Protein AF-A0A5J6PCI6-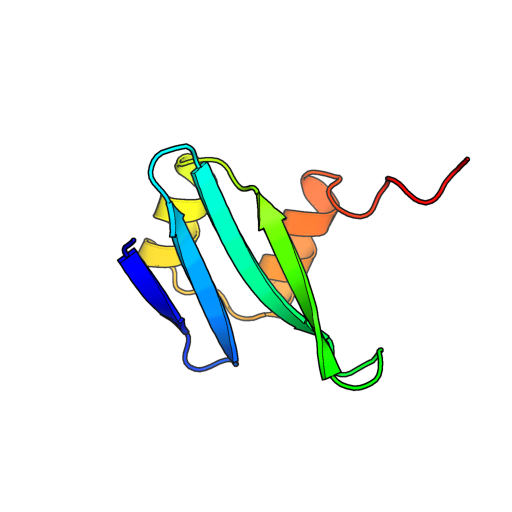F1 (afdb_monomer)

Mean predicted aligned error: 6.62 Å

Nearest PDB structures (foldseek):
  8bao-assembly1_B  TM=5.491E-01  e=8.326E+00  Dysgonamonadaceae bacterium
  8jlh-assembly1_D  TM=4.708E-01  e=3.283E+00  Clostridium botulinum
  3rmx-assembly1_A  TM=4.226E-01  e=6.496E+00  Clostridium botulinum
  4isr-assembly2_B  TM=3.851E-01  e=9.426E+00  Clostridium botulinum
  3azw-assembly2_B  TM=3.852E-01  e=8.859E+00  Clostridium botulinum

Solvent-accessible surface area (backbone atoms only — not comparable to full-atom values): 4314 Å² total; per-residue (Å²): 121,51,78,46,78,52,96,86,63,36,34,40,42,37,49,99,89,49,36,28,45,34,34,61,38,83,87,54,90,61,41,76,48,75,42,82,48,56,70,69,58,50,54,46,46,71,75,64,61,68,57,69,69,59,51,55,48,52,43,50,74,74,44,72,71,65,77,82,80,125

Secondary structure (DSSP, 8-state):
-EEEE-TTS-EEEE-SS-EEEEEEETTTTTEEEEEEE-HHHHHHHHHH---HHHHHHHHHHTTTTGGG--

Structure (mmCIF, N/CA/C/O backbone):
data_AF-A0A5J6PCI6-F1
#
_entry.id   AF-A0A5J6PCI6-F1
#
loop_
_atom_site.group_PDB
_atom_site.id
_atom_site.type_symbol
_atom_site.label_atom_id
_atom_site.label_alt_id
_atom_site.label_comp_id
_atom_site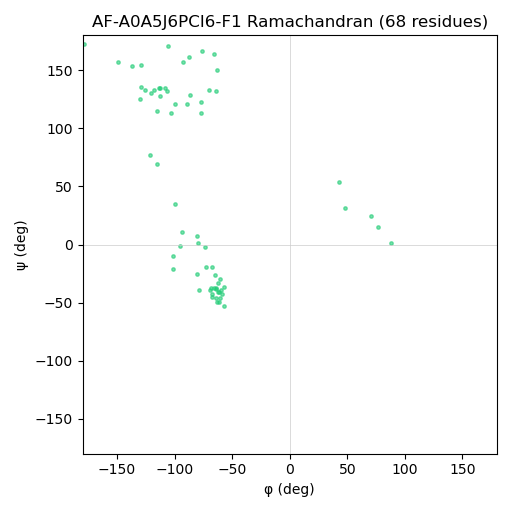.label_asym_id
_atom_site.label_entity_id
_atom_site.label_seq_id
_atom_site.pdbx_PDB_ins_code
_atom_site.Cartn_x
_atom_site.Cartn_y
_atom_site.Cartn_z
_atom_site.occupancy
_atom_site.B_iso_or_equiv
_atom_site.auth_seq_id
_atom_site.auth_comp_id
_atom_site.auth_asym_id
_atom_site.auth_atom_id
_atom_site.pdbx_PDB_model_num
ATOM 1 N N . MET A 1 1 ? -8.091 -13.314 7.755 1.00 77.00 1 MET A N 1
ATOM 2 C CA . MET A 1 1 ? -7.222 -12.659 6.751 1.00 77.00 1 MET A CA 1
ATOM 3 C C . MET A 1 1 ? -8.027 -12.331 5.500 1.00 77.00 1 MET A C 1
ATOM 5 O O . MET A 1 1 ? -8.603 -13.241 4.912 1.00 77.00 1 MET A O 1
ATOM 9 N N . VAL A 1 2 ? -8.079 -11.057 5.106 1.00 84.62 2 VAL A N 1
ATOM 10 C CA . VAL A 1 2 ? -8.696 -10.598 3.845 1.00 84.62 2 VAL A CA 1
ATOM 11 C C . VAL A 1 2 ? -7.599 -10.039 2.944 1.00 84.62 2 VAL A C 1
ATOM 13 O O . VAL A 1 2 ? -6.748 -9.289 3.421 1.00 84.62 2 VAL A O 1
ATOM 16 N N . ILE A 1 3 ? -7.603 -10.410 1.660 1.00 85.06 3 ILE A N 1
ATOM 17 C CA . ILE A 1 3 ? -6.623 -9.930 0.678 1.00 85.06 3 ILE A CA 1
ATOM 18 C C . ILE A 1 3 ? -7.338 -9.200 -0.458 1.00 85.06 3 ILE A C 1
ATOM 20 O O . ILE A 1 3 ? -8.258 -9.753 -1.059 1.00 85.06 3 ILE A O 1
ATOM 24 N N . TYR A 1 4 ? -6.872 -7.995 -0.789 1.00 83.00 4 TYR A N 1
ATOM 25 C CA 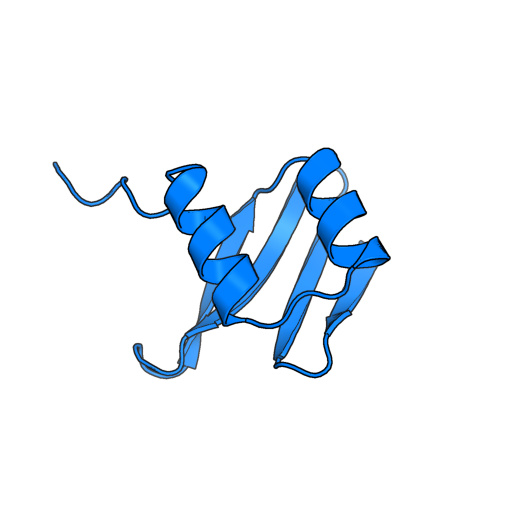. TYR A 1 4 ? -7.301 -7.249 -1.973 1.00 83.00 4 TYR A CA 1
ATOM 26 C C . TYR A 1 4 ? -6.150 -7.142 -2.968 1.00 83.00 4 TYR A C 1
ATOM 28 O O . TYR A 1 4 ? -5.034 -6.799 -2.581 1.00 83.00 4 TYR A O 1
ATOM 36 N N . PHE A 1 5 ? -6.426 -7.392 -4.247 1.00 80.44 5 PHE A N 1
ATOM 37 C CA . PHE A 1 5 ? -5.440 -7.303 -5.322 1.00 80.44 5 PHE A CA 1
ATOM 38 C C . PHE A 1 5 ? -5.709 -6.086 -6.202 1.00 80.44 5 PHE A C 1
ATOM 40 O O . PHE A 1 5 ? -6.847 -5.844 -6.610 1.00 80.44 5 PHE A O 1
ATOM 47 N N . SER A 1 6 ? -4.651 -5.346 -6.519 1.00 80.69 6 SER A N 1
ATOM 48 C CA . SER A 1 6 ? -4.673 -4.371 -7.606 1.00 80.69 6 SER A CA 1
ATOM 49 C C . SER A 1 6 ? -4.314 -5.031 -8.935 1.00 80.69 6 SER A C 1
ATOM 51 O O . SER A 1 6 ? -3.709 -6.104 -8.973 1.00 80.69 6 SER A O 1
ATOM 53 N N . GLN A 1 7 ? -4.658 -4.364 -10.033 1.00 75.94 7 GLN A N 1
ATOM 54 C CA . GLN A 1 7 ? -4.201 -4.763 -11.366 1.00 75.94 7 GLN A CA 1
ATOM 55 C C . GLN A 1 7 ? -2.714 -4.440 -11.586 1.00 75.94 7 GLN A C 1
ATOM 57 O O . GLN A 1 7 ? -2.076 -5.062 -12.428 1.00 75.94 7 GLN A O 1
ATOM 62 N N . ASP A 1 8 ? -2.155 -3.534 -10.780 1.00 72.25 8 ASP A N 1
ATOM 63 C CA . ASP A 1 8 ? -0.786 -3.023 -10.901 1.00 72.25 8 ASP A CA 1
ATOM 64 C C . ASP A 1 8 ? 0.233 -3.798 -10.044 1.00 72.25 8 ASP A C 1
ATOM 66 O O . ASP A 1 8 ? 1.374 -3.371 -9.879 1.00 72.25 8 ASP A O 1
ATOM 70 N N . GLY A 1 9 ? -0.164 -4.941 -9.474 1.00 78.19 9 GLY A N 1
ATOM 71 C CA . GLY A 1 9 ? 0.748 -5.868 -8.793 1.00 78.19 9 GLY A CA 1
ATOM 72 C C . GLY A 1 9 ? 0.996 -5.600 -7.305 1.00 78.19 9 GLY A C 1
AT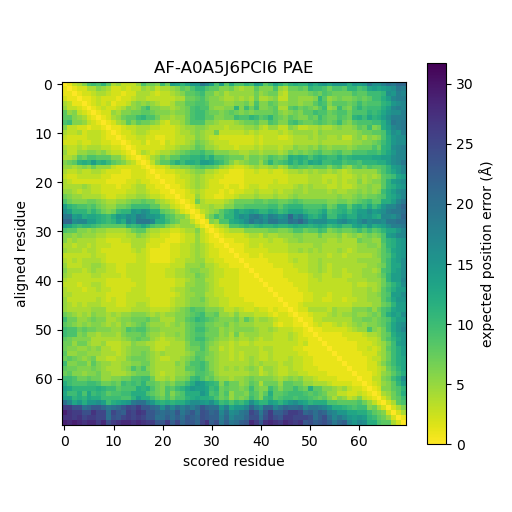OM 73 O O . GLY A 1 9 ? 1.729 -6.359 -6.672 1.00 78.19 9 GLY A O 1
ATOM 74 N N . TRP A 1 10 ? 0.361 -4.585 -6.713 1.00 86.31 10 TRP A N 1
ATOM 75 C CA . TRP A 1 10 ? 0.308 -4.415 -5.255 1.00 86.31 10 TRP A CA 1
ATOM 76 C C . TRP A 1 10 ? -0.944 -5.063 -4.644 1.00 86.31 10 TRP A C 1
ATOM 78 O O . TRP A 1 10 ? -1.960 -5.260 -5.321 1.00 86.31 10 TRP A O 1
ATOM 88 N N . ARG A 1 11 ? -0.887 -5.384 -3.349 1.00 89.06 11 ARG A N 1
ATOM 89 C CA . ARG A 1 11 ? -1.971 -6.000 -2.574 1.00 89.06 11 ARG A CA 1
ATOM 90 C C . ARG A 1 11 ? -2.142 -5.365 -1.197 1.00 89.06 11 ARG A C 1
ATOM 92 O O . ARG A 1 11 ? -1.187 -4.858 -0.615 1.00 89.06 11 ARG A O 1
ATOM 99 N N . LEU A 1 12 ? -3.359 -5.438 -0.665 1.00 90.81 12 LEU A N 1
ATOM 100 C CA . LEU A 1 12 ? -3.661 -5.131 0.733 1.00 90.81 12 LEU A CA 1
ATOM 101 C C . LEU A 1 12 ? -3.938 -6.418 1.498 1.00 90.81 12 LEU A C 1
ATOM 103 O O . LEU A 1 12 ? -4.730 -7.243 1.047 1.00 90.81 12 LEU A O 1
ATOM 107 N N . LEU A 1 13 ? -3.307 -6.562 2.656 1.00 90.75 13 LEU A N 1
ATOM 108 C CA . LEU A 1 13 ? -3.450 -7.685 3.572 1.00 90.75 13 LEU A CA 1
ATOM 109 C C . LEU A 1 13 ? -4.068 -7.157 4.866 1.00 90.75 13 LEU A C 1
ATOM 111 O O . LEU A 1 13 ? -3.452 -6.347 5.549 1.00 90.75 13 LEU A O 1
ATOM 115 N N . GLN A 1 14 ? -5.278 -7.592 5.197 1.00 87.75 14 GLN A N 1
ATOM 116 C CA . GLN A 1 14 ? -5.908 -7.289 6.478 1.00 87.75 14 GLN A CA 1
ATOM 117 C C . GLN A 1 14 ? -5.821 -8.517 7.384 1.00 87.75 14 GLN A C 1
ATOM 119 O O . GLN A 1 14 ? -6.423 -9.565 7.106 1.00 87.75 14 GLN A O 1
ATOM 124 N N . GLU A 1 15 ? -5.046 -8.367 8.450 1.00 86.19 15 GLU A N 1
ATOM 125 C CA . GLU A 1 15 ? -4.871 -9.321 9.542 1.00 86.19 15 GLU A CA 1
ATOM 126 C C . GLU A 1 15 ? -5.630 -8.810 10.779 1.00 86.19 15 GLU A C 1
ATOM 128 O O . GLU A 1 15 ? -6.145 -7.690 10.776 1.00 86.19 15 GLU A O 1
ATOM 133 N N . ASP A 1 16 ? -5.749 -9.632 11.822 1.00 82.88 16 ASP A N 1
ATOM 134 C CA . ASP A 1 16 ? -6.554 -9.283 13.004 1.00 82.88 16 ASP A CA 1
ATOM 135 C C . ASP A 1 16 ? -5.982 -8.073 13.769 1.00 82.88 16 ASP A C 1
ATOM 137 O O . ASP A 1 16 ? -6.732 -7.326 14.394 1.00 82.88 16 ASP A O 1
ATOM 141 N N . GLU A 1 17 ? -4.670 -7.839 13.665 1.00 80.81 17 GLU A N 1
ATOM 142 C CA . GLU A 1 17 ? -3.955 -6.766 14.370 1.00 80.81 17 GLU A CA 1
ATOM 143 C C . GLU A 1 17 ? -3.641 -5.540 13.494 1.00 80.81 17 GLU A C 1
ATOM 145 O O . GLU A 1 17 ? -3.245 -4.506 14.026 1.00 80.81 17 GLU A O 1
ATOM 150 N N . GLY A 1 18 ? -3.831 -5.606 12.169 1.00 87.75 18 GLY A N 1
ATOM 151 C CA . GLY A 1 18 ? -3.406 -4.513 11.293 1.00 87.75 18 GLY A CA 1
ATOM 152 C C . GLY A 1 18 ? -3.698 -4.696 9.806 1.00 87.75 18 GLY A C 1
ATOM 153 O O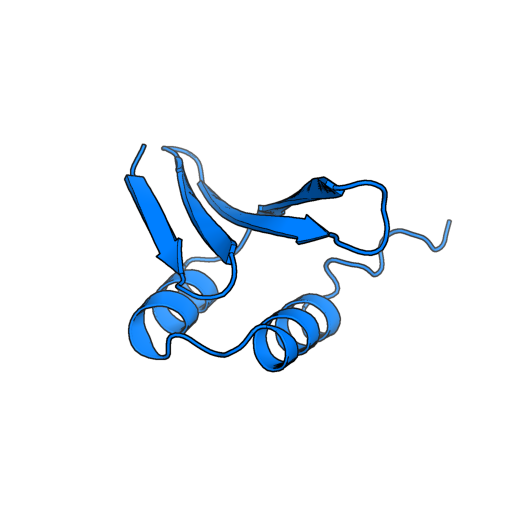 . GLY A 1 18 ? -4.137 -5.748 9.334 1.00 87.75 18 GLY A O 1
ATOM 154 N N . VAL A 1 19 ? -3.450 -3.627 9.050 1.00 90.25 19 VAL A N 1
ATOM 155 C CA . VAL A 1 19 ? -3.608 -3.593 7.594 1.00 90.25 19 VAL A CA 1
ATOM 156 C C . VAL A 1 19 ? -2.254 -3.318 6.971 1.00 90.25 19 VAL A C 1
ATOM 158 O O . VAL A 1 19 ? -1.551 -2.402 7.380 1.00 90.25 19 VAL A O 1
ATOM 161 N N . PHE A 1 20 ? -1.891 -4.090 5.957 1.00 90.62 20 PHE A N 1
ATOM 162 C CA . PHE A 1 20 ? -0.595 -3.987 5.312 1.00 90.62 20 PHE A CA 1
ATOM 163 C C . PHE A 1 20 ? -0.741 -3.789 3.814 1.00 90.62 20 PHE A C 1
ATOM 165 O O . PHE A 1 20 ? -1.456 -4.524 3.138 1.00 90.62 20 PHE A O 1
ATOM 172 N N . PHE A 1 21 ? 0.001 -2.829 3.288 1.00 89.75 21 PHE A N 1
ATOM 173 C CA . PHE A 1 21 ? 0.272 -2.684 1.872 1.00 89.75 21 PHE A CA 1
ATOM 174 C C . PHE A 1 21 ? 1.488 -3.528 1.497 1.00 89.75 21 PHE A C 1
ATOM 176 O O . PHE A 1 21 ? 2.531 -3.433 2.139 1.00 89.75 21 PHE A O 1
ATOM 183 N N . SER A 1 22 ? 1.362 -4.359 0.468 1.00 89.00 22 SER A N 1
ATOM 184 C CA . SER A 1 22 ? 2.434 -5.223 -0.020 1.00 89.00 22 SER A CA 1
ATOM 185 C C . SER A 1 22 ? 2.610 -5.067 -1.528 1.00 89.00 22 SER A C 1
ATOM 187 O O . SER A 1 22 ? 1.633 -5.018 -2.273 1.00 89.00 22 SER A O 1
ATOM 189 N N . PHE A 1 23 ? 3.854 -4.971 -1.986 1.00 86.56 23 PHE A N 1
ATOM 190 C CA . PHE A 1 23 ? 4.198 -4.914 -3.405 1.00 86.56 23 PHE A CA 1
ATOM 191 C C . PHE A 1 23 ? 5.569 -5.545 -3.651 1.00 86.56 23 PHE A C 1
ATOM 193 O O . PHE A 1 23 ? 6.398 -5.624 -2.746 1.00 86.56 23 PHE A O 1
ATOM 200 N N . ILE A 1 24 ? 5.807 -5.992 -4.882 1.00 83.25 24 ILE A N 1
ATOM 201 C CA . ILE A 1 24 ? 7.119 -6.485 -5.307 1.00 83.25 24 ILE A CA 1
ATOM 202 C C . ILE A 1 24 ? 7.924 -5.305 -5.850 1.00 83.25 24 ILE A C 1
ATOM 204 O O . ILE A 1 24 ? 7.481 -4.659 -6.798 1.00 83.25 24 ILE A O 1
ATOM 208 N N . ASP A 1 25 ? 9.089 -5.022 -5.264 1.00 73.62 25 ASP A N 1
ATOM 209 C CA . ASP A 1 25 ? 10.000 -3.999 -5.786 1.00 73.62 25 ASP A CA 1
ATOM 210 C C . ASP A 1 25 ? 10.750 -4.548 -7.015 1.00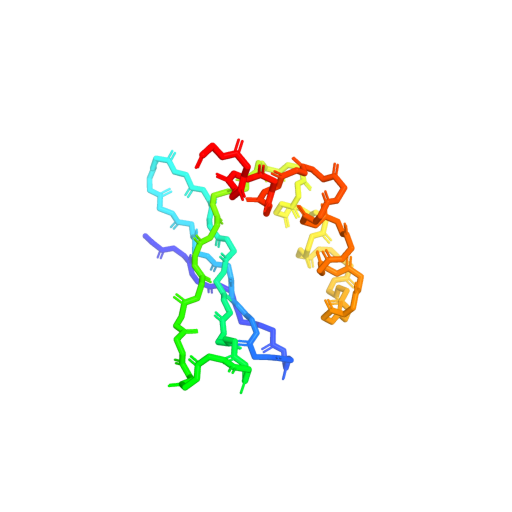 73.62 25 ASP A C 1
ATOM 212 O O . ASP A 1 25 ? 11.575 -5.463 -6.876 1.00 73.62 25 ASP A O 1
ATOM 216 N N . PRO A 1 26 ? 10.515 -4.006 -8.226 1.00 65.88 26 PRO A N 1
ATOM 217 C CA . PRO A 1 26 ? 11.243 -4.430 -9.417 1.00 65.88 26 PRO A CA 1
ATOM 218 C C . PRO A 1 26 ? 12.734 -4.053 -9.366 1.00 65.88 26 PRO A C 1
ATOM 220 O O . PRO A 1 26 ? 13.528 -4.649 -10.090 1.00 65.88 26 PRO A O 1
ATOM 223 N N . GLY A 1 27 ? 13.133 -3.090 -8.524 1.00 67.00 27 GLY A N 1
ATOM 224 C CA . GLY A 1 27 ? 14.519 -2.645 -8.369 1.00 67.00 27 GLY A CA 1
ATOM 225 C C . GLY A 1 27 ? 15.382 -3.541 -7.474 1.00 67.00 27 GLY A C 1
ATOM 226 O O . GLY A 1 27 ? 16.595 -3.596 -7.667 1.00 67.00 27 GLY A O 1
ATOM 227 N N . HIS A 1 28 ? 14.780 -4.280 -6.537 1.00 61.47 28 HIS A N 1
ATOM 228 C CA . HIS A 1 28 ? 15.484 -5.156 -5.591 1.00 61.47 28 HIS A CA 1
ATOM 229 C C . HIS A 1 28 ? 15.128 -6.630 -5.809 1.00 61.47 28 HIS A C 1
ATOM 231 O O . HIS A 1 28 ? 14.471 -7.237 -4.973 1.00 61.47 28 HIS A O 1
ATOM 237 N N . CYS A 1 29 ? 15.569 -7.230 -6.920 1.00 63.34 29 CYS A N 1
ATOM 238 C CA . CYS A 1 29 ? 15.502 -8.685 -7.156 1.00 63.34 29 CYS A CA 1
ATOM 239 C C . CYS A 1 29 ? 14.133 -9.347 -6.867 1.00 63.34 29 CYS A C 1
ATOM 241 O O . CYS A 1 29 ? 14.088 -10.503 -6.450 1.00 63.34 29 CYS A O 1
ATOM 243 N N . GLY A 1 30 ? 13.018 -8.635 -7.062 1.00 69.81 30 GLY A N 1
ATOM 244 C CA . GLY A 1 30 ? 11.687 -9.167 -6.764 1.00 69.81 30 GLY A CA 1
ATOM 245 C C . GLY A 1 30 ? 11.385 -9.325 -5.268 1.00 69.81 30 GLY A C 1
ATOM 246 O O . GLY A 1 30 ? 10.547 -10.148 -4.901 1.00 69.81 30 GLY A O 1
ATOM 247 N N . ALA A 1 31 ? 12.057 -8.566 -4.400 1.00 79.69 31 ALA A N 1
ATOM 248 C CA . ALA A 1 31 ? 11.777 -8.545 -2.973 1.00 79.69 31 ALA A CA 1
ATOM 249 C C . ALA A 1 31 ? 10.366 -8.005 -2.706 1.00 79.69 31 ALA A C 1
ATOM 251 O O . ALA A 1 31 ? 9.966 -6.960 -3.227 1.00 79.69 31 ALA A O 1
ATOM 252 N N . GLU A 1 32 ? 9.617 -8.716 -1.866 1.00 84.12 32 GLU A N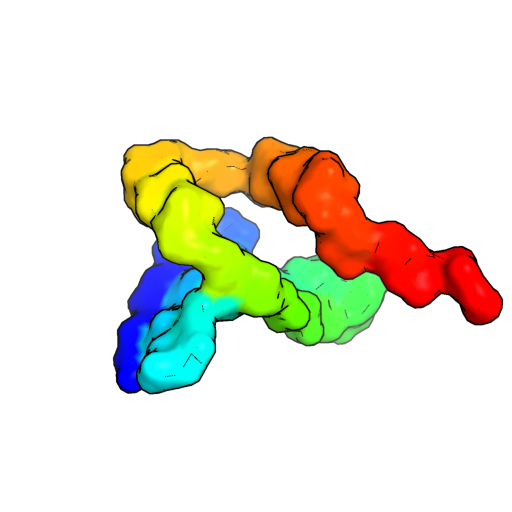 1
ATOM 253 C CA . GLU A 1 32 ? 8.339 -8.232 -1.364 1.00 84.12 32 GLU A CA 1
ATOM 254 C C . GLU A 1 32 ? 8.574 -7.196 -0.262 1.00 84.12 32 GLU A C 1
ATOM 256 O O . GLU A 1 32 ? 9.192 -7.483 0.764 1.00 84.12 32 GLU A O 1
ATOM 261 N N . ILE A 1 33 ? 8.033 -5.999 -0.461 1.00 83.94 33 ILE A N 1
ATOM 262 C CA . ILE A 1 33 ? 7.982 -4.949 0.548 1.00 83.94 33 ILE A CA 1
ATOM 263 C C . ILE A 1 33 ? 6.583 -4.957 1.157 1.00 83.94 33 ILE A C 1
ATOM 265 O O . ILE A 1 33 ? 5.601 -4.748 0.449 1.00 83.94 33 ILE A O 1
ATOM 269 N N . LYS A 1 34 ? 6.500 -5.168 2.477 1.00 87.56 34 LYS A N 1
ATOM 270 C CA . LYS A 1 34 ? 5.269 -5.095 3.279 1.00 87.56 34 LYS A CA 1
ATOM 271 C C . LYS A 1 34 ? 5.355 -3.900 4.233 1.00 87.56 34 LYS A C 1
ATOM 273 O O . LYS A 1 34 ? 6.337 -3.756 4.957 1.00 87.56 34 LYS A O 1
ATOM 278 N N . ILE A 1 35 ? 4.338 -3.045 4.227 1.00 87.12 35 ILE A N 1
ATOM 279 C CA . ILE A 1 35 ? 4.262 -1.808 5.012 1.00 87.12 35 ILE A CA 1
ATOM 280 C C . ILE A 1 35 ? 2.924 -1.787 5.740 1.00 87.12 35 ILE A C 1
ATOM 282 O O . ILE A 1 35 ? 1.882 -1.919 5.106 1.00 87.12 35 ILE A O 1
ATOM 286 N N . GLU A 1 36 ? 2.943 -1.623 7.057 1.00 89.50 36 GLU A N 1
ATOM 287 C CA . GLU A 1 36 ? 1.724 -1.422 7.842 1.00 89.50 36 GLU A CA 1
ATOM 288 C C . GLU A 1 36 ? 1.129 -0.039 7.551 1.00 89.50 36 GLU A C 1
ATOM 290 O O . GLU A 1 36 ? 1.851 0.956 7.528 1.00 89.50 36 GLU A O 1
ATOM 295 N N . ILE A 1 37 ? -0.176 0.028 7.310 1.00 88.81 37 ILE A N 1
ATOM 296 C CA . ILE A 1 37 ? -0.901 1.256 6.987 1.00 88.81 37 ILE A CA 1
ATOM 297 C C . ILE A 1 37 ? -2.126 1.410 7.891 1.00 88.81 37 ILE A C 1
ATOM 299 O O . ILE A 1 37 ? -2.697 0.436 8.378 1.00 88.81 37 ILE A O 1
ATOM 303 N N . ASP A 1 38 ? -2.561 2.652 8.085 1.00 88.50 38 ASP A N 1
ATOM 304 C CA . ASP A 1 38 ? -3.789 2.953 8.816 1.00 88.50 38 ASP A CA 1
ATOM 305 C C . ASP A 1 38 ? -5.060 2.685 7.986 1.00 88.50 38 ASP A C 1
ATOM 307 O O . ASP A 1 38 ? -5.038 2.496 6.764 1.00 88.50 38 ASP A O 1
ATOM 311 N N . ASN A 1 39 ? -6.206 2.677 8.676 1.00 87.19 39 ASN A N 1
ATOM 312 C CA . ASN A 1 39 ? -7.511 2.474 8.047 1.00 87.19 39 ASN A CA 1
ATOM 313 C C . ASN A 1 39 ? -7.860 3.572 7.034 1.00 87.19 39 ASN A C 1
ATOM 315 O O . ASN A 1 39 ? -8.475 3.264 6.020 1.00 87.19 39 ASN A O 1
ATOM 319 N N . GLU A 1 40 ? -7.431 4.816 7.264 1.00 88.25 40 GLU A N 1
ATOM 320 C CA . GLU A 1 40 ? -7.653 5.921 6.325 1.00 88.25 40 GLU A CA 1
ATOM 321 C C . GLU A 1 40 ? -6.986 5.631 4.972 1.00 88.25 40 GLU A C 1
ATOM 323 O O . GLU A 1 40 ? -7.609 5.750 3.916 1.00 88.25 40 GLU A O 1
ATOM 328 N N . MET A 1 41 ? -5.733 5.171 4.992 1.00 86.50 41 MET A N 1
ATOM 329 C CA . MET A 1 41 ? -5.008 4.812 3.778 1.00 86.50 41 MET A CA 1
ATOM 330 C C . MET A 1 41 ? -5.589 3.562 3.115 1.00 86.50 41 MET A C 1
ATOM 332 O O . MET A 1 41 ? -5.686 3.525 1.889 1.00 86.50 41 MET A O 1
ATOM 336 N N . LYS A 1 42 ? -6.037 2.568 3.892 1.00 88.38 42 LYS A N 1
ATOM 337 C CA . LYS A 1 42 ? -6.771 1.409 3.360 1.00 88.38 42 LYS A CA 1
ATOM 338 C C . LYS A 1 42 ? -8.022 1.851 2.600 1.00 88.38 42 LYS A C 1
ATOM 340 O O . LYS A 1 42 ? -8.200 1.465 1.447 1.00 88.38 42 LYS A O 1
ATOM 345 N N . ASP A 1 43 ? -8.868 2.664 3.225 1.00 89.75 43 ASP A N 1
ATOM 346 C CA . ASP A 1 43 ? -10.134 3.106 2.639 1.00 89.75 43 ASP A CA 1
ATOM 347 C C . ASP A 1 43 ? -9.890 3.954 1.382 1.00 89.75 43 ASP A C 1
ATOM 349 O O . ASP A 1 43 ? -10.575 3.782 0.367 1.00 89.75 43 ASP A O 1
ATOM 353 N N . TYR A 1 44 ? -8.849 4.794 1.395 1.00 88.12 44 TYR A N 1
ATOM 354 C CA . TYR A 1 44 ? -8.407 5.539 0.220 1.00 88.12 44 TYR A CA 1
ATOM 355 C C . TYR A 1 44 ? -7.971 4.618 -0.928 1.00 88.12 44 TYR A C 1
ATOM 357 O O . TYR A 1 44 ? -8.429 4.798 -2.060 1.00 88.12 44 TYR A O 1
ATOM 365 N N . LEU A 1 45 ? -7.115 3.627 -0.652 1.00 87.56 45 LEU A N 1
ATOM 366 C CA . LEU A 1 45 ? -6.608 2.684 -1.653 1.00 87.56 45 LEU A CA 1
ATOM 367 C C . LEU A 1 45 ? -7.736 1.847 -2.269 1.00 87.56 45 LEU A C 1
ATOM 369 O O . LEU A 1 45 ? -7.754 1.646 -3.484 1.00 87.56 45 LEU A O 1
ATOM 373 N N . LEU A 1 46 ? -8.699 1.402 -1.456 1.00 86.75 46 LEU A N 1
ATOM 374 C CA . LEU A 1 46 ? -9.851 0.625 -1.921 1.00 86.75 46 LEU A CA 1
ATOM 375 C C . LEU A 1 46 ? -10.821 1.460 -2.767 1.00 86.75 46 LEU A C 1
ATOM 377 O O . LEU A 1 46 ? -11.335 0.963 -3.772 1.00 86.75 46 LEU A O 1
ATOM 381 N N . SER A 1 47 ? -11.050 2.719 -2.385 1.00 88.94 47 SER A N 1
ATOM 382 C CA . SER A 1 47 ? -12.021 3.597 -3.052 1.00 88.94 47 SER A CA 1
ATOM 383 C C . SER A 1 47 ? -11.486 4.188 -4.354 1.00 88.94 47 SER A C 1
ATOM 385 O O . SER A 1 47 ? -12.224 4.297 -5.329 1.00 88.94 47 SER A O 1
ATOM 387 N N . ASN A 1 48 ? -10.204 4.562 -4.380 1.00 85.62 48 ASN A N 1
ATOM 388 C CA . ASN A 1 48 ? -9.620 5.311 -5.494 1.00 85.62 48 ASN A CA 1
ATOM 389 C C . ASN A 1 48 ? -8.798 4.440 -6.443 1.00 85.62 48 ASN A C 1
ATOM 391 O O . ASN A 1 48 ? -8.572 4.853 -7.576 1.00 85.62 48 ASN A O 1
ATOM 395 N N . LYS A 1 49 ? -8.339 3.263 -5.986 1.00 81.69 49 LYS A N 1
ATOM 396 C CA . LYS A 1 49 ? -7.445 2.362 -6.736 1.00 81.69 49 LYS A CA 1
ATOM 397 C C . LYS A 1 49 ? -6.320 3.130 -7.452 1.00 81.69 49 LYS A C 1
ATOM 399 O O . LYS A 1 49 ? -6.193 3.034 -8.672 1.00 81.69 49 LYS A O 1
ATOM 404 N N . PRO A 1 50 ? 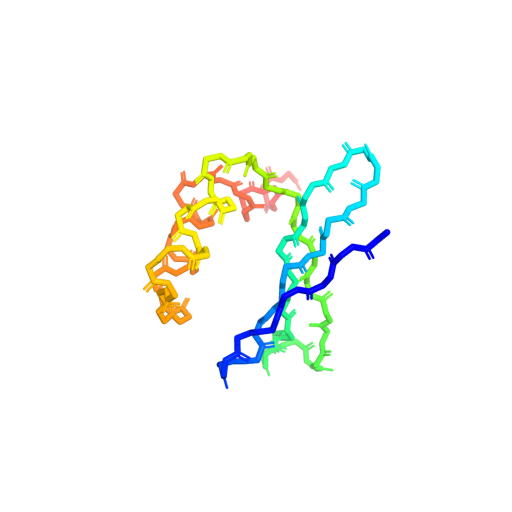-5.555 3.957 -6.716 1.00 82.12 50 PRO A N 1
ATOM 405 C CA . PRO A 1 50 ? -4.542 4.808 -7.319 1.00 82.12 50 PRO A CA 1
ATOM 406 C C . PRO A 1 50 ? -3.448 3.968 -7.984 1.00 82.12 50 PRO A C 1
ATOM 408 O O . PRO A 1 50 ? -3.116 2.876 -7.522 1.00 82.12 50 PRO A O 1
ATOM 411 N N . GLY A 1 51 ? -2.853 4.517 -9.042 1.00 81.00 51 GLY A N 1
ATOM 412 C CA . GLY A 1 51 ? -1.689 3.911 -9.678 1.00 81.00 51 GLY A CA 1
ATOM 413 C C . GLY A 1 51 ? -0.453 3.904 -8.760 1.00 81.00 51 GLY A C 1
ATOM 414 O O . GLY A 1 51 ? -0.391 4.658 -7.779 1.00 81.00 51 GLY A O 1
ATOM 415 N N . PRO A 1 52 ? 0.566 3.094 -9.091 1.00 75.75 52 PRO A N 1
ATOM 416 C CA . PRO A 1 52 ? 1.737 2.859 -8.243 1.00 75.75 52 PRO A CA 1
ATOM 417 C C . PRO A 1 52 ? 2.508 4.138 -7.876 1.00 75.75 52 PRO A C 1
ATOM 419 O O . PRO A 1 52 ? 2.937 4.273 -6.731 1.00 75.75 52 PRO A O 1
ATOM 422 N N . ASP A 1 53 ? 2.620 5.116 -8.782 1.00 80.44 53 ASP A N 1
ATOM 423 C CA .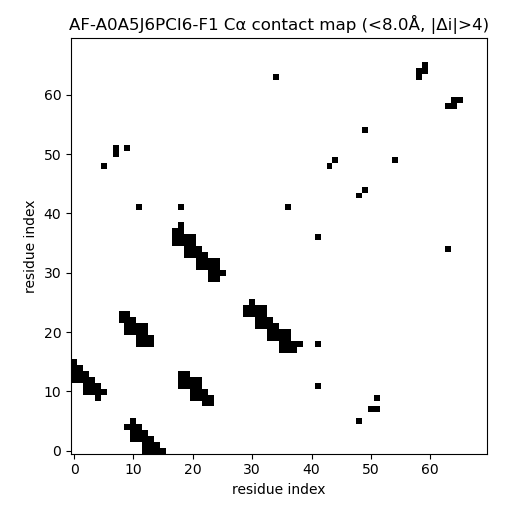 ASP A 1 53 ? 3.331 6.381 -8.524 1.00 80.44 53 ASP A CA 1
ATOM 424 C C . ASP A 1 53 ? 2.710 7.198 -7.383 1.00 80.44 53 ASP A C 1
ATOM 426 O O . ASP A 1 53 ? 3.415 7.751 -6.533 1.00 80.44 53 ASP A O 1
ATOM 430 N N . VAL A 1 54 ? 1.376 7.252 -7.340 1.00 84.38 54 VAL A N 1
ATOM 431 C CA . VAL A 1 54 ? 0.633 7.972 -6.299 1.00 84.38 54 VAL A CA 1
ATOM 432 C C . VAL A 1 54 ? 0.827 7.277 -4.957 1.00 84.38 54 VAL A C 1
ATOM 434 O O . VAL A 1 54 ? 1.094 7.939 -3.956 1.00 84.38 54 VAL A O 1
ATOM 437 N N . ILE A 1 55 ? 0.772 5.944 -4.938 1.00 81.81 55 ILE A N 1
ATOM 438 C CA . ILE A 1 55 ? 0.972 5.162 -3.717 1.00 81.81 55 ILE A CA 1
ATOM 439 C C . ILE A 1 55 ? 2.393 5.345 -3.184 1.00 81.81 55 ILE A C 1
ATOM 441 O O . ILE A 1 55 ? 2.573 5.618 -1.999 1.00 81.81 55 ILE A O 1
ATOM 445 N N . MET A 1 56 ? 3.405 5.265 -4.052 1.00 79.81 56 MET A N 1
ATOM 446 C CA . MET A 1 56 ? 4.798 5.489 -3.658 1.00 79.81 56 MET A CA 1
ATOM 447 C C . MET A 1 56 ? 5.011 6.890 -3.091 1.00 79.81 56 MET A C 1
ATOM 449 O O . MET A 1 56 ? 5.734 7.046 -2.106 1.00 79.81 56 MET A O 1
ATOM 453 N N . LYS A 1 57 ? 4.366 7.908 -3.671 1.00 84.19 57 LYS A N 1
ATOM 454 C CA . LYS A 1 57 ? 4.388 9.267 -3.125 1.00 84.19 57 LYS A CA 1
ATOM 455 C C . LYS A 1 57 ? 3.745 9.324 -1.737 1.00 84.19 57 LYS A C 1
ATOM 457 O O . LYS A 1 57 ? 4.385 9.806 -0.812 1.00 84.19 57 LYS A O 1
ATOM 462 N N . MET A 1 58 ? 2.548 8.764 -1.561 1.00 83.31 58 MET A N 1
ATOM 463 C CA . MET A 1 58 ? 1.865 8.729 -0.259 1.00 83.31 58 MET A CA 1
ATOM 464 C C . MET A 1 58 ? 2.689 8.016 0.817 1.00 83.31 58 MET A C 1
ATOM 466 O O . MET A 1 58 ? 2.787 8.492 1.946 1.00 83.31 58 MET A O 1
ATOM 470 N N . LEU A 1 59 ? 3.310 6.887 0.467 1.00 79.81 59 LEU A N 1
ATOM 471 C CA . LEU A 1 59 ? 4.160 6.133 1.383 1.00 79.81 59 LEU A CA 1
ATOM 472 C C . LEU A 1 59 ? 5.425 6.923 1.775 1.00 79.81 59 LEU A C 1
ATOM 474 O O . LEU A 1 59 ? 5.857 6.881 2.929 1.00 79.81 59 LEU A O 1
ATOM 478 N N . LYS A 1 60 ? 6.011 7.680 0.839 1.00 80.19 60 LYS A N 1
ATOM 479 C CA . LYS A 1 60 ? 7.132 8.593 1.119 1.00 80.19 60 LYS A CA 1
ATOM 480 C C . LYS A 1 60 ? 6.711 9.769 1.998 1.00 80.19 60 LYS A C 1
ATOM 482 O O . LYS A 1 60 ? 7.410 10.057 2.965 1.00 80.19 60 LYS A O 1
ATOM 487 N N . ASP A 1 61 ? 5.572 10.393 1.705 1.00 82.81 61 ASP A N 1
ATOM 488 C CA . ASP A 1 61 ? 5.041 11.539 2.453 1.00 82.81 61 ASP A CA 1
ATOM 489 C C . ASP A 1 61 ? 4.701 11.155 3.904 1.00 82.81 61 ASP A C 1
ATOM 491 O O . ASP A 1 61 ? 5.000 11.905 4.831 1.00 82.81 61 ASP A O 1
ATOM 495 N N . LYS A 1 62 ? 4.180 9.939 4.127 1.00 74.06 62 LYS A N 1
ATOM 496 C CA . LYS A 1 62 ? 3.979 9.367 5.473 1.00 74.06 62 LYS A CA 1
ATOM 497 C C . LYS A 1 62 ? 5.278 8.916 6.162 1.00 74.06 62 LYS A C 1
ATOM 499 O O . LYS A 1 62 ? 5.251 8.479 7.308 1.00 74.06 62 LYS A O 1
ATOM 504 N N . GLY A 1 63 ? 6.427 9.029 5.495 1.00 73.62 63 GLY A N 1
ATOM 505 C CA . GLY A 1 63 ? 7.738 8.750 6.077 1.00 73.62 63 GLY A CA 1
ATOM 506 C C . GLY A 1 63 ? 8.082 7.266 6.221 1.00 73.62 63 GLY A C 1
ATOM 507 O O . GLY A 1 63 ? 9.058 6.948 6.903 1.00 73.62 63 GLY A O 1
ATOM 508 N N . PHE A 1 64 ? 7.358 6.354 5.562 1.00 71.88 64 PHE A N 1
ATOM 509 C CA . PHE A 1 64 ? 7.605 4.910 5.680 1.00 71.88 64 PHE A CA 1
ATOM 510 C C . PHE A 1 64 ? 9.013 4.495 5.224 1.00 71.88 64 PHE A C 1
ATOM 512 O O . PHE A 1 64 ? 9.593 3.565 5.778 1.00 71.88 64 PHE A O 1
ATOM 519 N N . PHE A 1 65 ? 9.605 5.226 4.277 1.00 68.50 65 PHE A N 1
ATOM 520 C CA . PHE A 1 65 ? 10.954 4.959 3.762 1.00 68.50 65 PHE A CA 1
ATOM 521 C C . PHE A 1 65 ? 12.064 5.777 4.444 1.00 68.50 65 PHE A C 1
ATOM 523 O O . PHE A 1 65 ? 13.241 5.598 4.139 1.00 68.50 65 PHE A O 1
ATOM 530 N N . ASN A 1 66 ? 11.733 6.654 5.399 1.00 57.62 66 ASN A N 1
ATOM 531 C CA . ASN A 1 66 ? 12.716 7.531 6.049 1.00 57.62 66 ASN A CA 1
ATOM 532 C C . ASN A 1 66 ? 13.530 6.848 7.166 1.00 57.62 66 ASN A C 1
ATOM 534 O O . ASN A 1 66 ? 14.320 7.508 7.839 1.00 57.62 66 ASN A O 1
ATOM 538 N N . LYS A 1 67 ? 13.402 5.528 7.363 1.00 49.03 67 LYS A N 1
ATOM 539 C CA . LYS A 1 67 ? 14.148 4.793 8.402 1.00 49.03 67 LYS A CA 1
ATOM 540 C C . LYS A 1 67 ? 15.605 4.437 8.051 1.00 49.03 67 LYS A C 1
ATOM 542 O O . LYS A 1 67 ? 16.291 3.896 8.909 1.00 49.03 67 LYS A O 1
ATOM 547 N N . HIS A 1 68 ? 16.127 4.807 6.878 1.00 44.34 68 HIS A N 1
ATOM 548 C CA . HIS A 1 68 ? 17.537 4.571 6.504 1.00 44.34 68 HIS A CA 1
ATOM 549 C C . HIS A 1 68 ? 18.476 5.786 6.659 1.00 44.34 68 HIS A C 1
ATOM 551 O O . HIS A 1 68 ? 19.437 5.943 5.911 1.00 44.34 68 HIS A O 1
ATOM 557 N N . LYS A 1 69 ? 18.250 6.634 7.670 1.00 35.25 69 LYS A N 1
ATOM 558 C CA . LYS A 1 69 ? 19.291 7.539 8.191 1.00 35.25 69 LYS A CA 1
ATOM 559 C C . LYS A 1 69 ? 19.537 7.275 9.675 1.00 35.25 69 LYS A C 1
ATOM 561 O O . LYS A 1 69 ? 19.074 8.031 10.527 1.00 35.25 69 LYS A O 1
ATOM 566 N N . ARG A 1 70 ? 20.265 6.202 9.972 1.00 35.06 70 ARG A N 1
ATOM 567 C CA . ARG A 1 70 ? 21.110 6.080 11.163 1.00 35.06 70 ARG A CA 1
ATOM 568 C C . ARG A 1 70 ? 22.337 5.263 10.815 1.00 35.06 70 ARG A C 1
ATOM 570 O O . ARG A 1 70 ? 22.150 4.238 10.126 1.00 35.06 70 ARG A O 1
#

Sequence (70 aa):
MVIYFSQDGWRLLQEDEGVFFSFIDPGHCGAEIKIEIDNEMKDYLLSNKPGPDVIMKMLKDKGFFNKHKR

Foldseek 3Di:
DDKDDAPQAWIWDDDPVFIWIWHQDPVPPRDIDIDTDDPVVVVVCVPPVDHPVVVVVVCVVVVVVVPPDD

Radius of gyration: 12.03 Å; Cα contacts (8 Å, |Δi|>4): 83; chains: 1; bounding box: 33×24×26 Å

pLDDT: mean 79.47, std 12.15, range [35.06, 90.81]